Protein AF-A0A2C5T0K2-F1 (afdb_monomer)

Secondary structure (DSSP, 8-state):
-EEEEEE-TTS-EEEEEESEEEE-TTSSEEEEE-TTS-EEEEEPPTT-EEEEEETTS-EEEEEE--HHHHHHHHHHHS-----

Radius of gyration: 15.15 Å; Cα contacts (8 Å, |Δi|>4): 156; chains: 1; bounding box: 28×22×52 Å

Foldseek 3Di:
DKWKWKQALVRDIDIFDFDDWDADPQLQKIWGQHPVRDIDMDGHDAQMKIFIADPVRDGPDIGHNHPVSVVVVVVVPDPDPPD

Organism: Morganella morganii (NCBI:txid582)

Sequence (83 aa):
MFTIKVTTASGKEVIESGYGIQWTPYAYKLDYTDHNNCGDSLTLQPGDKAEIINSAGHTVARYVNDIKLQDALISITRPGSAL

pLDDT: mean 75.98, std 14.36, range [39.72, 92.19]

Nearest PDB structures (foldseek):
  5men-assembly1_D  TM=3.319E-01  e=4.489E-01  Homo sapiens
  4qrl-assembly1_A  TM=3.683E-01  e=6.384E-01  Bacteroides uniformis ATCC 8492
  7cjt-assembly1_D  TM=4.319E-01  e=3.715E+00  Homo sapiens
  7qep-assembly1_S4  TM=3.639E-01  e=3.115E+00  Encephalitozoon cuniculi GB-M1
  6au2-assembly1_A  TM=4.367E-01  e=5.284E+00  Homo sapiens

Mean predicted aligned error: 9.45 Å

Solvent-accessible surface area (backbone atoms only — not comparable to full-atom values): 4718 Å² total; per-residue (Å²): 94,33,38,40,40,34,36,40,66,86,68,50,77,47,80,48,60,31,64,46,80,48,72,47,99,74,47,34,39,37,40,29,20,34,92,83,70,44,82,46,73,50,72,51,51,71,54,16,33,38,37,37,24,41,83,87,72,45,77,78,46,77,40,61,19,50,58,69,60,51,53,52,51,55,60,70,70,48,78,75,86,76,129

Structure (mmCIF, N/CA/C/O backbone):
data_AF-A0A2C5T0K2-F1
#
_entry.id   AF-A0A2C5T0K2-F1
#
loop_
_atom_site.group_PDB
_atom_site.id
_atom_site.type_symbol
_atom_site.label_atom_id
_atom_site.label_alt_id
_atom_site.label_comp_id
_atom_site.label_asym_id
_atom_site.label_entity_id
_atom_site.label_seq_id
_atom_site.pdbx_PDB_ins_code
_atom_site.Cartn_x
_atom_site.Cartn_y
_atom_site.Cartn_z
_atom_site.occupancy
_atom_site.B_iso_or_equiv
_atom_site.auth_seq_id
_atom_site.auth_comp_id
_atom_site.auth_asym_id
_atom_site.auth_atom_id
_atom_site.pdbx_PDB_model_num
ATOM 1 N N . MET A 1 1 ? 8.482 -3.123 -11.473 1.00 81.31 1 MET A N 1
ATOM 2 C CA . MET A 1 1 ? 7.224 -2.355 -11.515 1.00 81.31 1 MET A CA 1
ATOM 3 C C . MET A 1 1 ? 6.172 -3.124 -10.743 1.00 81.31 1 MET A C 1
ATOM 5 O O . MET A 1 1 ? 6.086 -4.342 -10.897 1.00 81.31 1 MET A O 1
ATOM 9 N N . PHE A 1 2 ? 5.418 -2.415 -9.917 1.00 84.88 2 PHE A N 1
ATOM 10 C CA . PHE A 1 2 ? 4.339 -2.923 -9.088 1.00 84.88 2 PHE A CA 1
ATOM 11 C C . PHE A 1 2 ? 3.107 -2.039 -9.277 1.00 84.88 2 PHE A C 1
ATOM 13 O O . PHE A 1 2 ? 3.230 -0.837 -9.509 1.00 84.88 2 PHE A O 1
ATOM 20 N N . THR A 1 3 ? 1.932 -2.630 -9.137 1.00 90.50 3 THR A N 1
ATOM 21 C CA . THR A 1 3 ? 0.667 -1.915 -8.999 1.00 90.50 3 THR A CA 1
ATOM 22 C C . THR A 1 3 ? 0.301 -1.875 -7.522 1.00 90.50 3 THR A C 1
ATOM 24 O O . THR A 1 3 ? 0.319 -2.905 -6.847 1.00 90.50 3 THR A O 1
ATOM 27 N N . ILE A 1 4 ? -0.015 -0.688 -7.023 1.00 89.69 4 ILE A N 1
ATOM 28 C CA . ILE A 1 4 ? -0.505 -0.445 -5.671 1.00 89.69 4 ILE A CA 1
ATOM 29 C C . ILE A 1 4 ? -2.011 -0.233 -5.799 1.00 89.69 4 ILE A C 1
ATOM 31 O O . ILE A 1 4 ? -2.457 0.781 -6.331 1.00 89.69 4 ILE A O 1
ATOM 35 N N . LYS A 1 5 ? -2.802 -1.200 -5.340 1.00 92.19 5 LYS A N 1
ATOM 36 C CA . LYS A 1 5 ? -4.261 -1.084 -5.305 1.00 92.19 5 LYS A CA 1
ATOM 37 C C . LYS A 1 5 ? -4.700 -0.753 -3.888 1.00 92.19 5 LYS A C 1
ATOM 39 O O . LYS A 1 5 ? -4.516 -1.569 -2.991 1.00 92.19 5 LYS A O 1
ATOM 44 N N . VAL A 1 6 ? -5.317 0.404 -3.694 1.00 89.56 6 VAL A N 1
ATOM 45 C CA . VAL A 1 6 ? -5.919 0.811 -2.423 1.00 89.56 6 VAL A CA 1
ATOM 46 C C . VAL A 1 6 ? -7.427 0.680 -2.526 1.00 89.56 6 VAL A C 1
ATOM 48 O O . VAL A 1 6 ? -8.037 1.240 -3.429 1.00 89.56 6 VAL A O 1
ATOM 51 N N . THR A 1 7 ? -8.035 -0.044 -1.597 1.00 91.31 7 THR A N 1
ATOM 52 C CA . THR A 1 7 ? -9.485 -0.054 -1.393 1.00 91.31 7 THR A CA 1
ATOM 53 C C . THR A 1 7 ? -9.776 0.720 -0.122 1.00 91.31 7 THR A C 1
ATOM 55 O O . THR A 1 7 ? -9.354 0.303 0.959 1.00 91.31 7 THR A O 1
ATOM 58 N N . THR A 1 8 ? -10.463 1.851 -0.247 1.00 87.50 8 THR A N 1
ATOM 59 C CA . THR A 1 8 ? -10.812 2.673 0.908 1.00 87.50 8 THR A CA 1
ATOM 60 C C . THR A 1 8 ? -11.837 1.969 1.791 1.00 87.50 8 THR A C 1
ATOM 62 O O . THR A 1 8 ? -12.565 1.081 1.334 1.00 87.50 8 THR A O 1
ATOM 65 N N . ALA A 1 9 ? -11.982 2.423 3.035 1.00 84.25 9 ALA A N 1
ATOM 66 C CA . ALA A 1 9 ? -13.052 1.962 3.925 1.00 84.25 9 ALA A CA 1
ATOM 67 C C . ALA A 1 9 ? -14.467 2.124 3.318 1.00 84.25 9 ALA A C 1
ATOM 69 O O . ALA A 1 9 ? -15.367 1.339 3.609 1.00 84.25 9 ALA A O 1
ATOM 70 N N . SER A 1 10 ? -14.660 3.114 2.438 1.00 86.75 10 SER A N 1
ATOM 71 C CA . SER A 1 10 ? -15.909 3.336 1.692 1.00 86.75 10 SER A CA 1
ATOM 72 C C . SER A 1 10 ? -16.065 2.461 0.440 1.00 86.75 10 SER A C 1
ATOM 74 O O . SER A 1 10 ? -17.074 2.571 -0.254 1.00 86.75 10 SER A O 1
ATOM 76 N N . GLY A 1 11 ? -15.088 1.603 0.134 1.00 84.62 11 GLY A N 1
ATOM 77 C CA . GLY A 1 11 ? -15.090 0.720 -1.033 1.00 84.62 11 GLY A CA 1
ATOM 78 C C . GLY A 1 11 ? -14.633 1.381 -2.336 1.00 84.62 11 GLY A C 1
ATOM 79 O O . GLY A 1 11 ? -14.779 0.782 -3.398 1.00 84.62 11 GLY A O 1
ATOM 80 N N . LYS A 1 12 ? -14.082 2.601 -2.287 1.00 91.19 12 LYS A N 1
ATOM 81 C CA . LYS A 1 12 ? -13.492 3.251 -3.464 1.00 91.19 12 LYS A CA 1
ATOM 82 C C . LYS A 1 12 ? -12.133 2.626 -3.759 1.00 91.19 12 LYS A C 1
ATOM 84 O O . LYS A 1 12 ? -11.327 2.443 -2.854 1.00 91.19 12 LYS A O 1
ATOM 89 N N . GLU A 1 13 ? -11.859 2.363 -5.030 1.00 91.19 13 GLU A N 1
ATOM 90 C CA . GLU A 1 13 ? -10.552 1.880 -5.466 1.00 91.19 13 GLU A CA 1
ATOM 91 C C . GLU A 1 13 ? -9.683 3.036 -5.979 1.00 91.19 13 GLU A C 1
ATOM 93 O O . GLU A 1 13 ? -10.148 3.904 -6.722 1.00 91.19 13 GLU A O 1
ATOM 98 N N . VAL A 1 14 ? -8.417 3.045 -5.568 1.00 86.62 14 VAL A N 1
ATOM 99 C CA . VAL A 1 14 ? -7.352 3.910 -6.089 1.00 86.62 14 VAL A CA 1
ATOM 100 C C . VAL A 1 14 ? -6.232 2.997 -6.571 1.00 86.62 14 VAL A C 1
ATOM 102 O O . VAL A 1 14 ? -5.865 2.049 -5.878 1.00 86.62 14 VAL A O 1
ATOM 105 N N . ILE A 1 15 ? -5.724 3.240 -7.777 1.00 87.12 15 ILE A N 1
ATOM 106 C CA . ILE A 1 15 ? -4.703 2.403 -8.407 1.00 87.12 15 ILE A CA 1
ATOM 107 C C . ILE A 1 15 ? -3.522 3.293 -8.759 1.00 87.12 15 ILE A C 1
ATOM 109 O O . ILE A 1 15 ? -3.668 4.206 -9.563 1.00 87.12 15 ILE A O 1
ATOM 113 N N . GLU A 1 16 ? -2.367 2.969 -8.191 1.00 84.56 16 GLU A N 1
ATOM 114 C CA . GLU A 1 16 ? -1.100 3.644 -8.454 1.00 84.56 16 GLU A CA 1
ATOM 115 C C . GLU A 1 16 ? -0.062 2.654 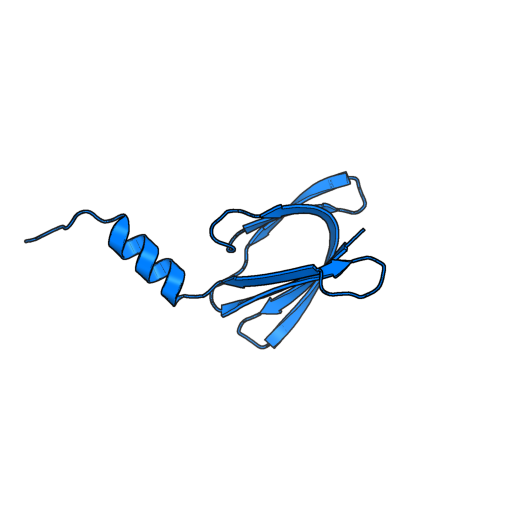-8.994 1.00 84.56 16 GLU A C 1
ATOM 117 O O . GLU A 1 16 ? -0.165 1.435 -8.811 1.00 84.56 16 GLU A O 1
ATOM 122 N N . SER A 1 17 ? 0.965 3.169 -9.664 1.00 83.69 17 SER A N 1
ATOM 123 C CA . SER A 1 17 ? 2.085 2.376 -10.182 1.00 83.69 17 SER A CA 1
ATOM 124 C C . SER A 1 17 ? 3.398 2.801 -9.534 1.00 83.69 17 SER A C 1
ATOM 126 O O . SER A 1 17 ? 3.745 3.980 -9.570 1.00 83.69 17 SER A O 1
ATOM 128 N N . GLY A 1 18 ? 4.144 1.835 -8.992 1.00 81.38 18 GLY A N 1
ATOM 129 C CA . GLY A 1 18 ? 5.411 2.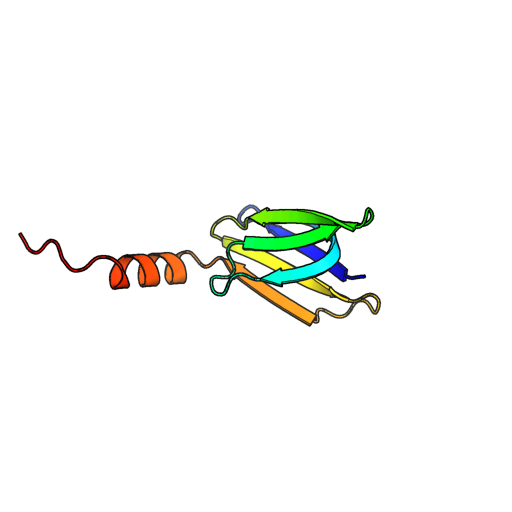070 -8.301 1.00 81.38 18 GLY A CA 1
ATOM 130 C C . GLY A 1 18 ? 6.567 1.191 -8.790 1.00 81.38 18 GLY A C 1
ATOM 131 O O . GLY A 1 18 ? 6.377 0.091 -9.316 1.00 81.38 18 GLY A O 1
ATOM 132 N N . TYR A 1 19 ? 7.795 1.663 -8.600 1.00 78.94 19 TYR A N 1
ATOM 133 C CA . TYR A 1 19 ? 9.042 0.990 -8.986 1.00 78.94 19 TYR A CA 1
ATOM 134 C C . TYR A 1 19 ? 9.875 0.552 -7.777 1.00 78.94 19 TYR A C 1
ATOM 136 O O . TYR A 1 19 ? 10.523 -0.492 -7.842 1.00 78.94 19 TYR A O 1
ATOM 144 N N . GLY A 1 20 ? 9.787 1.286 -6.668 1.00 77.81 20 GLY A N 1
ATOM 145 C CA . GLY A 1 20 ? 10.340 0.941 -5.357 1.00 77.81 20 GLY A CA 1
ATOM 146 C C . GLY A 1 20 ? 9.269 1.087 -4.280 1.00 77.81 20 GLY A C 1
ATOM 147 O O . GLY A 1 20 ? 8.341 1.872 -4.455 1.00 77.81 20 GLY A O 1
ATOM 148 N N . ILE A 1 21 ? 9.357 0.298 -3.208 1.00 75.75 21 ILE A N 1
ATOM 149 C CA . ILE A 1 21 ? 8.356 0.246 -2.133 1.00 75.75 21 ILE A CA 1
ATOM 150 C C . ILE A 1 21 ? 9.090 0.113 -0.800 1.00 75.75 21 ILE A C 1
ATOM 152 O O . ILE A 1 21 ? 9.864 -0.827 -0.607 1.00 75.75 21 ILE A O 1
ATOM 156 N N . GLN A 1 22 ? 8.797 1.013 0.133 1.00 78.44 22 GLN A N 1
ATOM 157 C CA . GLN A 1 22 ? 9.207 0.922 1.526 1.00 78.44 22 GLN A CA 1
ATOM 158 C C . GLN A 1 22 ? 7.992 1.158 2.425 1.00 78.44 22 GLN A C 1
ATOM 160 O O . GLN A 1 22 ? 7.333 2.193 2.369 1.00 78.44 22 GLN A O 1
ATOM 165 N N . TRP A 1 23 ? 7.697 0.179 3.278 1.00 70.88 23 TRP A N 1
ATOM 166 C CA . TRP A 1 23 ? 6.606 0.281 4.238 1.00 70.88 23 TRP A CA 1
ATOM 167 C C . TRP A 1 23 ? 7.113 0.723 5.597 1.00 70.88 23 TRP A C 1
ATOM 169 O O . TRP A 1 23 ? 8.135 0.238 6.090 1.00 70.88 23 TRP A O 1
ATOM 179 N N . THR A 1 24 ? 6.346 1.597 6.239 1.00 69.25 24 THR A N 1
ATOM 180 C CA . THR A 1 24 ? 6.495 1.796 7.678 1.00 69.25 24 THR A CA 1
ATOM 181 C C . THR A 1 24 ? 6.010 0.542 8.425 1.00 69.25 24 THR A C 1
ATOM 183 O O . THR A 1 24 ? 5.060 -0.106 7.973 1.00 69.25 24 THR A O 1
ATOM 186 N N . PRO A 1 25 ? 6.605 0.193 9.585 1.00 61.16 25 PRO A N 1
ATOM 187 C CA . PRO A 1 25 ? 6.242 -1.004 10.362 1.00 61.16 25 PRO A CA 1
ATOM 188 C C . PRO A 1 25 ? 4.762 -1.081 10.760 1.00 61.16 25 PRO A C 1
ATOM 190 O O . PRO A 1 25 ? 4.260 -2.136 11.126 1.00 61.16 25 PRO A O 1
ATOM 193 N N . TYR A 1 26 ? 4.072 0.053 10.698 1.00 59.84 26 TYR A N 1
ATOM 194 C CA . TYR A 1 26 ? 2.718 0.250 11.190 1.00 59.84 26 TYR A CA 1
ATOM 195 C C . TYR A 1 26 ? 1.668 0.279 10.071 1.00 59.84 26 TYR A C 1
ATOM 197 O O . TYR A 1 26 ? 0.521 0.623 10.332 1.00 59.84 26 TYR A O 1
ATOM 205 N N . ALA A 1 27 ? 2.055 -0.042 8.830 1.00 64.56 27 ALA A N 1
ATOM 206 C CA . ALA A 1 27 ? 1.172 -0.189 7.668 1.00 64.56 27 ALA A CA 1
ATOM 207 C C . ALA A 1 27 ? 0.281 1.024 7.308 1.00 64.56 27 ALA A C 1
ATOM 209 O O . ALA A 1 27 ? -0.527 0.917 6.394 1.00 64.56 27 ALA A O 1
ATOM 210 N N . TYR A 1 28 ? 0.425 2.185 7.959 1.00 72.62 28 TYR A N 1
ATOM 211 C CA . TYR A 1 28 ? -0.361 3.387 7.645 1.00 72.62 28 TYR A CA 1
ATOM 212 C C . TYR A 1 28 ? 0.282 4.256 6.563 1.00 72.62 28 TYR A C 1
ATOM 214 O O . TYR A 1 28 ? -0.398 5.087 5.972 1.00 72.62 28 TYR A O 1
ATOM 222 N N . LYS A 1 29 ? 1.584 4.090 6.303 1.00 77.75 29 LYS A N 1
ATOM 223 C CA . LYS A 1 29 ? 2.315 4.855 5.290 1.00 77.75 29 LYS A CA 1
ATOM 224 C C . LYS A 1 29 ? 3.162 3.938 4.417 1.00 77.75 29 LYS A C 1
ATOM 226 O O . LYS A 1 29 ? 3.965 3.152 4.938 1.00 77.75 29 LYS A O 1
ATOM 231 N N . LEU A 1 30 ? 2.980 4.099 3.114 1.00 78.50 30 LEU A N 1
ATOM 232 C CA . LEU A 1 30 ? 3.784 3.534 2.045 1.00 78.50 30 LEU A CA 1
ATOM 233 C C . LEU A 1 30 ? 4.574 4.659 1.387 1.00 78.50 30 LEU A C 1
ATOM 235 O O . LEU A 1 30 ? 3.982 5.576 0.829 1.00 78.50 30 LEU A O 1
ATOM 239 N N . ASP A 1 31 ? 5.894 4.554 1.406 1.00 82.12 31 ASP A N 1
ATOM 240 C CA . ASP A 1 31 ? 6.760 5.361 0.558 1.00 82.12 31 ASP A CA 1
ATOM 241 C C . ASP A 1 31 ? 7.073 4.544 -0.701 1.00 82.12 31 ASP A C 1
ATOM 243 O O . ASP A 1 31 ? 7.507 3.390 -0.618 1.00 82.12 31 ASP A O 1
ATOM 247 N N . TYR A 1 32 ? 6.802 5.103 -1.876 1.00 81.81 32 TYR A N 1
ATOM 248 C CA . TYR A 1 32 ? 7.031 4.430 -3.148 1.00 81.81 32 TYR A CA 1
ATOM 249 C C . TYR A 1 32 ? 7.709 5.360 -4.145 1.00 81.81 32 TYR A C 1
ATOM 251 O O . TYR A 1 32 ? 7.673 6.578 -4.022 1.00 81.81 32 TYR A O 1
ATOM 259 N N . THR A 1 33 ? 8.374 4.776 -5.130 1.00 83.25 33 THR A N 1
ATOM 260 C CA . THR A 1 33 ? 8.924 5.539 -6.250 1.00 83.25 33 THR A CA 1
ATOM 261 C C . THR A 1 33 ? 7.971 5.429 -7.428 1.00 83.25 33 THR A C 1
ATOM 263 O O . THR A 1 33 ? 7.656 4.307 -7.829 1.00 83.25 33 THR A O 1
ATOM 266 N N . ASP A 1 34 ? 7.511 6.550 -7.970 1.00 77.31 34 ASP A N 1
ATOM 267 C CA . ASP A 1 34 ? 6.612 6.580 -9.123 1.00 77.31 34 ASP A CA 1
ATOM 268 C C . ASP A 1 34 ? 7.344 6.253 -10.444 1.00 77.31 34 ASP A C 1
ATOM 270 O O . ASP A 1 34 ? 8.530 5.915 -10.480 1.00 77.31 34 ASP A O 1
ATOM 274 N N . HIS A 1 35 ? 6.623 6.348 -11.562 1.00 71.62 35 HIS A N 1
ATOM 275 C CA . HIS A 1 35 ? 7.166 6.122 -12.904 1.00 71.62 35 HIS A CA 1
ATOM 276 C C . HIS A 1 35 ? 8.236 7.126 -13.354 1.00 71.62 35 HIS A C 1
ATOM 278 O O . HIS A 1 35 ? 8.986 6.823 -14.282 1.00 71.62 35 HIS A O 1
ATOM 284 N N . ASN A 1 36 ? 8.345 8.280 -12.695 1.00 78.38 36 ASN A N 1
ATOM 285 C CA . ASN A 1 36 ? 9.356 9.300 -12.968 1.00 78.38 36 ASN A CA 1
ATOM 286 C C . ASN A 1 36 ? 10.594 9.154 -12.076 1.00 78.38 36 ASN A C 1
ATOM 288 O O . ASN A 1 36 ? 11.461 10.027 -12.077 1.00 78.38 36 ASN A O 1
ATOM 292 N N . ASN A 1 37 ? 10.696 8.054 -11.323 1.00 71.56 37 ASN A N 1
ATOM 293 C CA . ASN A 1 37 ? 11.684 7.872 -10.266 1.00 71.56 37 ASN A CA 1
ATOM 294 C C . ASN A 1 37 ? 11.604 8.940 -9.155 1.00 71.56 37 ASN A C 1
ATOM 296 O O . ASN A 1 37 ? 12.573 9.142 -8.417 1.00 71.56 37 ASN A O 1
ATOM 300 N N . CYS A 1 38 ? 10.458 9.606 -9.005 1.00 78.38 38 CYS A N 1
ATOM 301 C CA . CYS A 1 38 ? 10.207 10.522 -7.904 1.00 78.38 38 CYS A CA 1
ATOM 302 C C . CYS A 1 38 ? 9.681 9.737 -6.700 1.00 78.38 38 CYS A C 1
ATOM 304 O O . CYS A 1 38 ? 8.827 8.861 -6.827 1.00 78.38 38 CYS A O 1
ATOM 306 N N . GLY A 1 39 ? 10.214 10.036 -5.515 1.00 79.31 39 GLY A N 1
ATOM 307 C CA . GLY A 1 39 ? 9.665 9.508 -4.270 1.00 79.31 39 GLY A CA 1
ATOM 308 C C . GLY A 1 39 ? 8.323 10.166 -3.970 1.00 79.31 39 GLY A C 1
ATOM 309 O O . GLY A 1 39 ? 8.248 11.392 -3.910 1.00 79.31 39 GLY A O 1
ATOM 310 N N . ASP A 1 40 ? 7.296 9.355 -3.761 1.00 81.62 40 ASP A N 1
ATOM 311 C CA . ASP A 1 40 ? 5.970 9.772 -3.326 1.00 81.6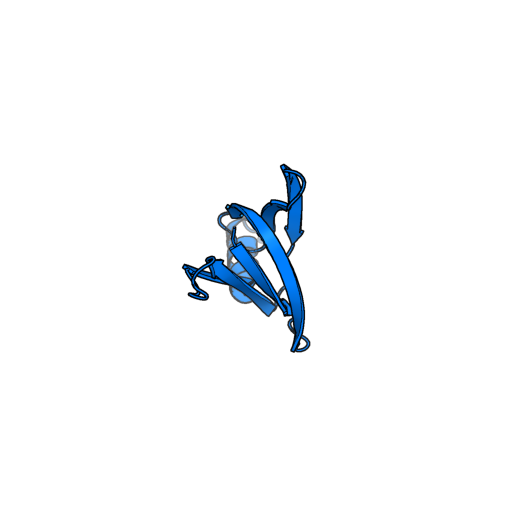2 40 ASP A CA 1
ATOM 312 C C . ASP A 1 40 ? 5.521 8.923 -2.128 1.00 81.62 40 ASP A C 1
ATOM 314 O O . ASP A 1 40 ? 6.106 7.880 -1.810 1.00 81.62 40 ASP A O 1
ATOM 318 N N . SER A 1 41 ? 4.499 9.390 -1.420 1.00 81.12 41 SER A N 1
ATOM 319 C CA . SER A 1 41 ? 3.992 8.724 -0.231 1.00 81.12 41 SER A CA 1
ATOM 320 C C . SER A 1 41 ? 2.480 8.590 -0.256 1.00 81.12 41 SER A C 1
ATOM 322 O O . SER A 1 41 ? 1.744 9.556 -0.438 1.00 81.12 41 SER A O 1
ATOM 324 N N . LEU A 1 42 ? 2.018 7.380 0.022 1.00 81.50 42 LEU A N 1
ATOM 325 C CA . LEU A 1 42 ? 0.619 7.053 0.196 1.00 81.50 42 LEU A CA 1
ATOM 326 C C . LEU A 1 42 ? 0.351 6.801 1.682 1.00 81.50 42 LEU A C 1
ATOM 328 O O . LEU A 1 42 ? 0.963 5.929 2.301 1.00 81.50 42 LEU A O 1
ATOM 332 N N . THR A 1 43 ? -0.593 7.547 2.253 1.00 84.31 43 THR A N 1
ATOM 333 C CA . THR A 1 43 ? -1.060 7.331 3.629 1.00 84.31 43 THR A CA 1
ATOM 334 C C . THR A 1 43 ? -2.425 6.655 3.607 1.00 84.31 43 THR A C 1
ATOM 336 O O . THR A 1 43 ? -3.382 7.211 3.072 1.00 84.31 43 THR A O 1
ATOM 339 N N . LEU A 1 44 ? -2.514 5.466 4.197 1.00 83.88 44 LEU A N 1
ATOM 340 C CA . LEU A 1 44 ? -3.756 4.715 4.342 1.00 83.88 44 LEU A CA 1
ATOM 341 C C . LEU A 1 44 ? -4.577 5.277 5.498 1.00 83.88 44 LEU A C 1
ATOM 343 O O . LEU A 1 44 ? -4.069 5.417 6.614 1.00 83.88 44 LEU A O 1
ATOM 347 N N . GLN A 1 45 ? -5.856 5.547 5.259 1.00 85.06 45 GLN A N 1
ATOM 348 C CA . GLN A 1 45 ? -6.797 5.875 6.323 1.00 85.06 45 GLN A CA 1
ATOM 349 C C . GLN A 1 45 ? -7.202 4.606 7.085 1.00 85.06 45 GLN A C 1
ATOM 351 O O . GLN A 1 45 ? -7.067 3.494 6.567 1.00 85.06 45 GLN A O 1
ATOM 356 N N . PRO A 1 46 ? -7.686 4.727 8.329 1.00 83.94 46 PRO A N 1
ATOM 357 C CA . PRO A 1 46 ? -8.127 3.560 9.072 1.00 83.94 46 PRO A CA 1
ATOM 358 C C . PRO A 1 46 ? -9.287 2.841 8.361 1.00 83.94 46 PRO A C 1
ATOM 360 O O . PRO A 1 46 ? -10.272 3.458 7.960 1.00 83.94 46 PRO A O 1
ATOM 363 N N . GLY A 1 47 ? -9.160 1.524 8.204 1.00 81.38 47 GLY A N 1
ATOM 364 C CA . GLY A 1 47 ? -10.062 0.676 7.421 1.00 81.38 47 GLY A CA 1
ATOM 365 C C . GLY A 1 47 ? -9.661 0.499 5.952 1.00 81.38 47 GLY A C 1
ATOM 366 O O . GLY A 1 47 ? -10.191 -0.403 5.298 1.00 81.38 47 GLY A O 1
ATOM 367 N N . ASP A 1 48 ? -8.710 1.287 5.442 1.00 86.38 48 ASP A N 1
ATOM 368 C CA . ASP A 1 48 ? -8.189 1.115 4.088 1.00 86.38 48 ASP A CA 1
ATOM 369 C C . ASP A 1 48 ? -7.347 -0.161 3.974 1.00 86.38 48 ASP A C 1
ATOM 371 O O . ASP A 1 48 ? -6.683 -0.616 4.917 1.00 86.38 48 ASP A O 1
ATOM 375 N N . LYS A 1 49 ? -7.356 -0.728 2.769 1.00 87.56 49 LYS A N 1
ATOM 376 C CA . LYS A 1 49 ? -6.593 -1.920 2.402 1.00 87.56 49 LYS A CA 1
ATOM 377 C C . LYS A 1 49 ? -5.710 -1.600 1.212 1.00 87.56 49 LYS A C 1
ATOM 379 O O . LYS A 1 49 ? -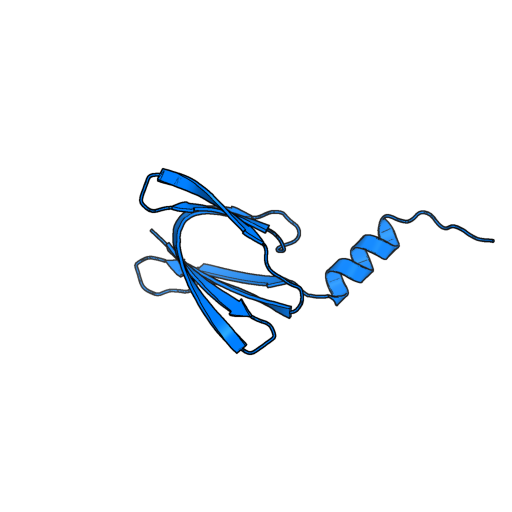6.210 -1.058 0.234 1.00 87.56 49 LYS A O 1
ATOM 384 N N . ALA A 1 50 ? -4.441 -1.978 1.264 1.00 88.06 50 ALA A N 1
ATOM 385 C CA . ALA A 1 50 ? -3.529 -1.875 0.134 1.00 88.06 50 ALA A CA 1
ATOM 386 C C . ALA A 1 50 ? -3.033 -3.254 -0.303 1.00 88.06 50 ALA A C 1
ATOM 388 O O . ALA A 1 50 ? -2.623 -4.073 0.521 1.00 88.06 50 ALA A O 1
ATOM 389 N N . GLU A 1 51 ? -3.028 -3.497 -1.607 1.00 90.31 51 GLU A N 1
ATOM 390 C CA . GLU A 1 51 ? -2.455 -4.683 -2.234 1.00 90.31 51 GLU A CA 1
ATOM 391 C C . GLU A 1 51 ? -1.325 -4.269 -3.174 1.00 90.31 51 GLU A C 1
ATOM 393 O O . GLU A 1 51 ? -1.491 -3.383 -4.013 1.00 90.31 51 GLU A O 1
ATOM 398 N N . ILE A 1 52 ? -0.176 -4.929 -3.038 1.00 88.50 52 ILE A N 1
ATOM 399 C CA . ILE A 1 52 ? 0.956 -4.767 -3.946 1.00 88.50 52 ILE A CA 1
ATOM 400 C C . ILE A 1 52 ? 0.942 -5.930 -4.921 1.00 88.50 52 ILE A C 1
ATOM 402 O O . ILE A 1 52 ? 1.065 -7.087 -4.516 1.00 88.50 52 ILE A O 1
ATOM 406 N N . ILE A 1 53 ? 0.815 -5.618 -6.201 1.00 90.69 53 ILE A N 1
ATOM 407 C CA . ILE A 1 53 ? 0.712 -6.587 -7.285 1.00 90.69 53 ILE A CA 1
ATOM 408 C C . ILE A 1 53 ? 1.961 -6.441 -8.153 1.00 90.69 53 ILE A C 1
ATOM 410 O O . ILE A 1 53 ? 2.300 -5.340 -8.580 1.00 90.69 53 ILE A O 1
ATOM 414 N N . ASN A 1 54 ? 2.695 -7.527 -8.381 1.00 88.69 54 ASN A N 1
ATOM 415 C CA . ASN A 1 54 ? 3.875 -7.491 -9.246 1.00 88.69 54 ASN A CA 1
ATOM 416 C C . ASN A 1 54 ? 3.484 -7.454 -10.735 1.00 88.69 54 ASN A C 1
ATOM 418 O O . ASN A 1 54 ? 2.323 -7.624 -11.102 1.00 88.69 54 ASN A O 1
ATOM 422 N N . SER A 1 55 ? 4.467 -7.288 -11.618 1.00 86.81 55 SER A N 1
ATOM 423 C CA . SER A 1 55 ? 4.242 -7.255 -13.071 1.00 86.81 55 SER A CA 1
ATOM 424 C C . SER A 1 55 ? 3.665 -8.549 -13.665 1.00 86.81 55 SER A C 1
ATOM 426 O O . SER A 1 55 ? 3.213 -8.530 -14.804 1.00 86.81 55 SER A O 1
ATOM 428 N N . ALA A 1 56 ? 3.678 -9.663 -12.926 1.00 91.19 56 ALA A N 1
ATOM 429 C CA . ALA A 1 56 ? 3.037 -10.916 -13.325 1.00 91.19 56 ALA A CA 1
ATOM 430 C C . ALA A 1 56 ? 1.554 -10.990 -12.906 1.00 91.19 56 ALA A C 1
ATOM 432 O O . ALA A 1 56 ? 0.903 -12.001 -13.146 1.00 91.19 56 ALA A O 1
ATOM 433 N N . GLY A 1 57 ? 1.017 -9.945 -12.264 1.00 88.56 57 GLY A N 1
ATOM 434 C CA . GLY A 1 57 ? -0.360 -9.916 -11.772 1.00 88.56 57 GLY A CA 1
ATOM 435 C C . GLY A 1 57 ? -0.558 -10.637 -10.436 1.00 88.56 57 GLY A C 1
ATOM 436 O O . GLY A 1 57 ? -1.694 -10.831 -10.012 1.00 88.56 57 GLY A O 1
ATOM 437 N N . HIS A 1 58 ? 0.518 -11.032 -9.750 1.00 90.38 58 HIS A N 1
ATOM 438 C CA . HIS A 1 58 ? 0.423 -11.696 -8.452 1.00 90.38 58 HIS A CA 1
ATOM 439 C C . HIS A 1 58 ? 0.491 -10.682 -7.314 1.00 90.38 58 HIS A C 1
ATOM 441 O O . HIS A 1 58 ? 1.413 -9.864 -7.257 1.00 90.38 58 HIS A O 1
ATOM 447 N N . THR A 1 59 ? -0.439 -10.782 -6.364 1.00 90.62 59 THR A N 1
ATOM 448 C CA . THR A 1 59 ? -0.347 -10.053 -5.098 1.00 90.62 59 THR A CA 1
ATOM 449 C C . THR A 1 59 ? 0.845 -10.576 -4.301 1.00 90.62 59 THR A C 1
ATOM 451 O O . THR A 1 59 ? 0.860 -11.730 -3.877 1.00 90.62 59 THR A O 1
ATOM 454 N N . VAL A 1 60 ? 1.844 -9.724 -4.092 1.00 87.31 60 VAL A N 1
ATOM 455 C CA . VAL A 1 60 ? 3.069 -10.044 -3.343 1.00 87.31 60 VAL A CA 1
ATOM 456 C C . VAL A 1 60 ? 3.035 -9.525 -1.909 1.00 87.31 60 VAL A C 1
ATOM 458 O O . VAL A 1 60 ? 3.784 -10.016 -1.071 1.00 87.31 60 VAL A O 1
ATOM 461 N N . ALA A 1 61 ? 2.161 -8.562 -1.609 1.00 84.38 61 ALA A N 1
ATOM 462 C CA . ALA A 1 61 ? 1.944 -8.080 -0.250 1.00 84.38 61 ALA A CA 1
ATOM 463 C C . ALA A 1 61 ? 0.531 -7.510 -0.072 1.00 84.38 61 ALA A C 1
ATOM 465 O O . ALA A 1 61 ? -0.074 -7.008 -1.023 1.00 84.38 61 ALA A O 1
ATOM 466 N N . ARG A 1 62 ? 0.020 -7.581 1.161 1.00 85.62 62 ARG A N 1
ATOM 467 C CA . ARG A 1 62 ? -1.269 -7.019 1.577 1.00 85.62 62 ARG A CA 1
ATOM 468 C C . ARG A 1 62 ? -1.109 -6.281 2.896 1.00 85.62 62 ARG A C 1
ATOM 470 O O . ARG A 1 62 ? -0.484 -6.804 3.815 1.00 85.62 62 ARG A O 1
ATOM 477 N N . TYR A 1 63 ? -1.729 -5.114 2.988 1.00 82.00 63 TYR A N 1
ATOM 478 C CA . TYR A 1 63 ? -1.696 -4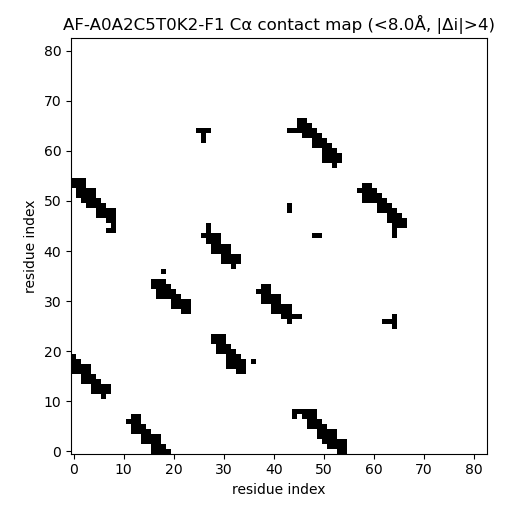.254 4.162 1.00 82.00 63 TYR A CA 1
ATOM 479 C C . TYR A 1 63 ? -3.106 -3.792 4.496 1.00 82.00 63 TYR A C 1
ATOM 481 O O . TYR A 1 63 ? -3.902 -3.492 3.606 1.00 82.00 63 TYR A O 1
ATOM 489 N N . VAL A 1 64 ? -3.411 -3.748 5.787 1.00 79.31 64 VAL A N 1
ATOM 490 C CA . VAL A 1 64 ? -4.680 -3.245 6.305 1.00 79.31 64 VAL A CA 1
ATOM 491 C C . VAL A 1 64 ? -4.343 -2.274 7.415 1.00 79.31 64 VAL A C 1
ATOM 493 O O . VAL A 1 64 ? -3.659 -2.651 8.369 1.00 79.31 64 VAL A O 1
ATOM 496 N N . ASN A 1 65 ? -4.820 -1.040 7.294 1.00 78.19 65 ASN A N 1
ATOM 497 C CA . ASN A 1 65 ? -4.715 -0.099 8.391 1.00 78.19 65 ASN A CA 1
ATOM 498 C C . ASN A 1 65 ? -5.863 -0.352 9.380 1.00 78.19 65 ASN A C 1
ATOM 500 O O . ASN A 1 65 ? -6.928 0.253 9.281 1.00 78.19 65 ASN A O 1
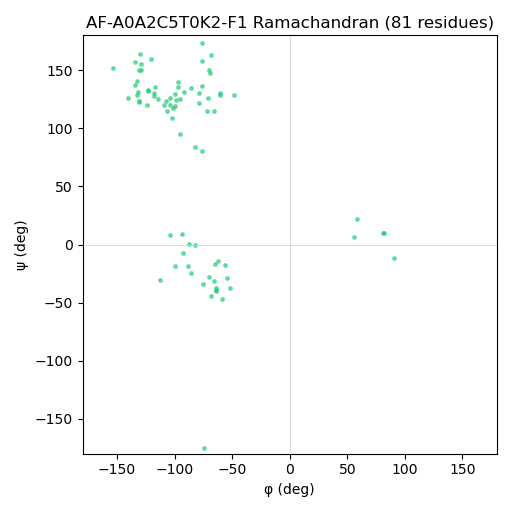ATOM 504 N N . ASP A 1 66 ? -5.687 -1.312 10.288 1.00 70.94 66 ASP A N 1
ATOM 505 C CA . ASP A 1 66 ? -6.711 -1.660 11.276 1.00 70.94 66 ASP A CA 1
ATOM 506 C C . ASP A 1 66 ? -6.715 -0.653 12.440 1.00 70.94 66 ASP A C 1
ATOM 508 O O . ASP A 1 66 ? -5.717 -0.491 13.149 1.00 70.94 66 ASP A O 1
ATOM 512 N N . ILE A 1 67 ? -7.868 -0.012 12.667 1.00 62.50 67 ILE A N 1
ATOM 513 C CA . ILE A 1 67 ? -8.123 0.908 1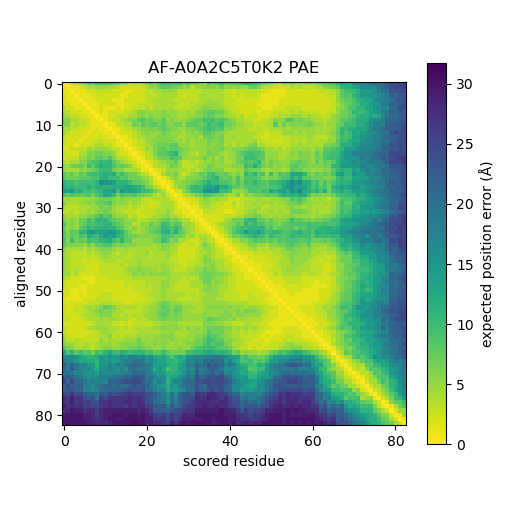3.790 1.00 62.50 67 ILE A CA 1
ATOM 514 C C . ILE A 1 67 ? -7.738 0.251 15.125 1.00 62.50 67 ILE A C 1
ATOM 516 O O . ILE A 1 67 ? -7.149 0.899 15.989 1.00 62.50 67 ILE A O 1
ATOM 520 N N . LYS A 1 68 ? -7.985 -1.059 15.277 1.00 58.88 68 LYS A N 1
ATOM 521 C CA . LYS A 1 68 ? -7.695 -1.787 16.523 1.00 58.88 68 LYS A CA 1
ATOM 522 C C . LYS A 1 68 ? -6.201 -1.879 16.834 1.00 58.88 68 LYS A C 1
ATOM 524 O O . LYS A 1 68 ? -5.824 -1.909 18.003 1.00 58.88 68 LYS A O 1
ATOM 529 N N . LEU A 1 69 ? -5.352 -1.921 15.807 1.00 56.97 69 LEU A N 1
ATOM 530 C CA . LEU A 1 69 ? -3.895 -1.938 15.961 1.00 56.97 69 LEU A CA 1
ATOM 531 C C . LEU A 1 69 ? -3.355 -0.553 16.337 1.00 56.97 69 LEU A C 1
ATOM 533 O O . LEU A 1 69 ? -2.417 -0.467 17.130 1.00 56.97 69 LEU A O 1
ATOM 537 N N . GLN A 1 70 ? -3.973 0.521 15.837 1.00 54.53 70 GLN A N 1
ATOM 538 C CA . GLN A 1 70 ? -3.624 1.887 16.237 1.00 54.53 70 GLN A CA 1
ATOM 539 C C . GLN A 1 70 ? -4.015 2.182 17.689 1.00 54.53 70 GLN A C 1
ATOM 541 O O . GLN A 1 70 ? -3.191 2.704 18.438 1.00 54.53 70 GLN A O 1
ATOM 546 N N . ASP A 1 71 ? -5.219 1.791 18.118 1.00 5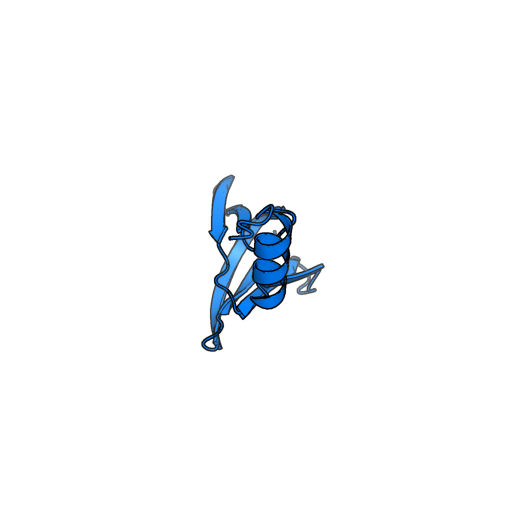4.41 71 ASP A N 1
ATOM 547 C CA . ASP A 1 71 ? -5.66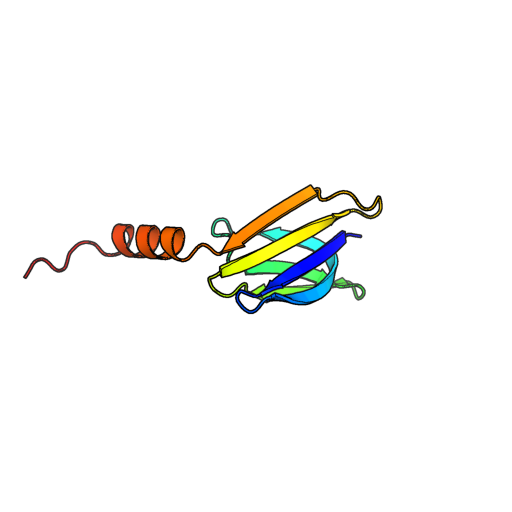7 1.976 19.507 1.00 54.41 71 ASP A CA 1
ATOM 548 C C . ASP A 1 71 ? -4.812 1.175 20.495 1.00 54.41 71 ASP A C 1
ATOM 550 O O . ASP A 1 71 ? -4.448 1.679 21.562 1.00 54.41 71 ASP A O 1
ATOM 554 N N . ALA A 1 72 ? -4.418 -0.048 20.118 1.00 53.19 72 ALA A N 1
ATOM 555 C CA . ALA A 1 72 ? -3.474 -0.835 20.900 1.00 53.19 72 ALA A CA 1
ATOM 556 C C . ALA A 1 72 ? -2.140 -0.090 21.060 1.00 53.19 72 ALA A C 1
ATOM 558 O O . ALA A 1 72 ? -1.672 0.039 22.185 1.00 53.19 72 ALA A O 1
ATOM 559 N N . LEU A 1 73 ? -1.573 0.473 19.982 1.00 53.00 73 LEU A N 1
ATOM 560 C CA . LEU A 1 73 ? -0.317 1.244 19.998 1.00 53.00 73 LEU A CA 1
ATOM 561 C C . LEU A 1 73 ? -0.400 2.544 20.816 1.00 53.00 73 LEU A C 1
ATOM 563 O O . LEU A 1 73 ? 0.535 2.851 21.564 1.00 53.00 73 LEU A O 1
ATOM 567 N N . ILE A 1 74 ? -1.512 3.280 20.730 1.00 53.47 74 ILE A N 1
ATOM 568 C CA . ILE A 1 74 ? -1.765 4.483 21.545 1.00 53.47 74 ILE A CA 1
ATOM 569 C C . ILE A 1 74 ? -1.852 4.112 23.034 1.00 53.47 74 ILE A C 1
ATOM 571 O O . ILE A 1 74 ? -1.345 4.845 23.887 1.00 53.47 74 ILE A O 1
ATOM 575 N N . SER A 1 75 ? -2.436 2.955 23.358 1.00 50.31 75 SER A N 1
ATOM 576 C CA . SER A 1 75 ? -2.538 2.475 24.739 1.00 50.31 75 SER A CA 1
ATOM 577 C C . SER A 1 75 ? -1.193 2.049 25.346 1.00 50.31 75 SER A C 1
ATOM 579 O O . SER A 1 75 ? -1.049 2.136 26.562 1.00 50.31 75 SER A O 1
ATOM 581 N N . ILE A 1 76 ? -0.212 1.603 24.549 1.00 53.00 76 ILE A N 1
ATOM 582 C CA . ILE A 1 76 ? 1.141 1.243 25.041 1.00 53.00 76 ILE A CA 1
ATOM 583 C C . ILE A 1 76 ? 2.083 2.452 25.117 1.00 53.00 76 ILE A C 1
ATOM 585 O O . ILE A 1 76 ? 3.035 2.433 25.892 1.00 53.00 76 ILE A O 1
ATOM 589 N N . THR A 1 77 ? 1.842 3.502 24.324 1.00 48.44 77 THR A N 1
ATOM 590 C CA . THR A 1 77 ? 2.684 4.717 24.297 1.00 48.44 77 THR A CA 1
ATOM 591 C C . THR A 1 77 ? 2.209 5.829 25.230 1.00 48.44 77 THR A C 1
ATOM 593 O O . THR A 1 77 ? 2.936 6.802 25.431 1.00 48.44 77 THR A O 1
ATOM 596 N N . ARG A 1 78 ? 1.037 5.686 25.860 1.00 44.22 78 ARG A N 1
ATOM 597 C CA . ARG A 1 78 ? 0.621 6.523 26.992 1.00 44.22 78 ARG A CA 1
ATOM 598 C C . ARG A 1 78 ? 0.963 5.826 28.316 1.00 44.22 78 ARG A C 1
ATOM 600 O O . ARG A 1 78 ? 0.154 5.029 28.789 1.00 44.22 78 ARG A O 1
ATOM 607 N N . PRO A 1 79 ? 2.113 6.120 28.957 1.00 46.84 79 PRO A N 1
ATOM 608 C CA . PRO A 1 79 ? 2.271 5.794 30.367 1.00 46.84 79 PRO A CA 1
ATOM 609 C C . PRO A 1 79 ? 1.190 6.562 31.136 1.00 46.84 79 PRO A C 1
ATOM 611 O O . PRO A 1 79 ? 0.977 7.752 30.901 1.00 46.84 79 PRO A O 1
ATOM 614 N N . GLY A 1 80 ? 0.445 5.840 31.969 1.00 47.91 80 GLY A N 1
ATOM 615 C CA . GLY A 1 80 ? -0.817 6.290 32.539 1.00 47.91 80 GLY A CA 1
ATOM 616 C C . GLY A 1 80 ? -0.783 7.689 33.153 1.00 47.91 80 GLY A C 1
ATOM 617 O O . GLY A 1 80 ? -0.001 7.972 34.056 1.00 47.91 80 GLY A O 1
ATOM 618 N N . SER A 1 81 ? -1.738 8.524 32.749 1.00 48.53 81 SER A N 1
ATOM 619 C CA . SER A 1 81 ? -2.353 9.463 33.685 1.00 48.53 81 SER A CA 1
ATOM 620 C C . SER A 1 81 ? -3.316 8.661 34.557 1.00 48.53 81 SER A C 1
ATOM 622 O O . SER A 1 81 ? -4.512 8.596 34.283 1.00 48.53 81 SER A O 1
ATOM 624 N N . ALA A 1 82 ? -2.773 7.980 35.567 1.00 44.84 82 ALA A N 1
ATOM 625 C CA . ALA A 1 82 ? -3.569 7.628 36.731 1.00 44.84 82 ALA A CA 1
ATOM 626 C C . ALA A 1 82 ? -3.806 8.937 37.500 1.00 44.84 82 ALA A C 1
ATOM 628 O O . ALA A 1 82 ? -2.844 9.592 37.905 1.00 44.84 82 ALA A O 1
ATOM 629 N N . LEU A 1 83 ? -5.075 9.345 37.563 1.00 39.72 83 LEU A N 1
ATOM 630 C CA . LEU A 1 83 ? -5.577 10.382 38.467 1.00 39.72 83 LEU A CA 1
ATOM 631 C C . LEU A 1 83 ? -5.432 9.938 39.925 1.00 39.72 83 LEU A C 1
ATOM 633 O O . LEU A 1 83 ? -5.567 8.717 40.173 1.00 39.72 83 LEU A O 1
#